Protein AF-A0A9J7BNE9-F1 (afdb_monomer)

Mean predicted aligned error: 6.69 Å

Organism: NCBI:txid1002689

Radius of gyration: 14.09 Å; Cα contacts (8 Å, |Δi|>4): 98; chains: 1; bounding box: 29×29×47 Å

Sequence (103 aa):
MDEQNLGLFLQIGDDIVADLARAGYFAQLDDRLCPADPAQPRTECIHRFVGSIAILRELPVDLYDIERILNFFRAQGAHCDCQVLMKLAPESRFREQCGSAAG

Foldseek 3Di:
DDPVVVVVVVVVLVVLLVVCVVLCLLVQLLCQQPNPDPVDDHDDKPQACPSVVVSVVVGPDPPDDSVVSCVSCVVQVRRTSLVCCVRRVVPRPCNVPVNPPPD

Structure (mmCIF, N/CA/C/O backbone):
data_AF-A0A9J7BNE9-F1
#
_entry.id   AF-A0A9J7BNE9-F1
#
loop_
_atom_site.group_PDB
_atom_site.id
_atom_site.type_symbol
_atom_site.label_atom_id
_atom_site.label_alt_id
_atom_site.label_comp_id
_atom_site.label_asym_id
_atom_site.label_entity_id
_atom_site.label_seq_id
_atom_site.pdbx_PDB_ins_code
_atom_site.Cartn_x
_atom_site.Cartn_y
_atom_site.Cartn_z
_atom_site.occupancy
_atom_site.B_iso_or_equiv
_atom_site.auth_seq_id
_atom_site.auth_comp_id
_atom_site.auth_asym_id
_atom_site.auth_atom_id
_atom_site.pdbx_PDB_model_num
ATOM 1 N N . MET A 1 1 ? 9.253 0.851 -28.929 1.00 51.81 1 MET A N 1
ATOM 2 C CA . MET A 1 1 ? 9.006 0.305 -27.582 1.00 51.81 1 MET A CA 1
ATOM 3 C C . MET A 1 1 ? 8.118 -0.899 -27.805 1.00 51.81 1 MET A C 1
ATOM 5 O O . MET A 1 1 ? 6.967 -0.718 -28.173 1.00 51.81 1 MET A O 1
ATOM 9 N N . ASP A 1 2 ? 8.716 -2.086 -27.790 1.00 58.09 2 ASP A N 1
ATOM 10 C CA . ASP A 1 2 ? 8.101 -3.317 -28.291 1.00 58.09 2 ASP A CA 1
ATOM 11 C C . ASP A 1 2 ? 6.988 -3.820 -27.365 1.00 58.09 2 ASP A C 1
ATOM 13 O O . ASP A 1 2 ? 7.139 -3.812 -26.143 1.00 58.09 2 ASP A O 1
ATOM 17 N N . GLU A 1 3 ? 5.885 -4.295 -27.947 1.00 58.81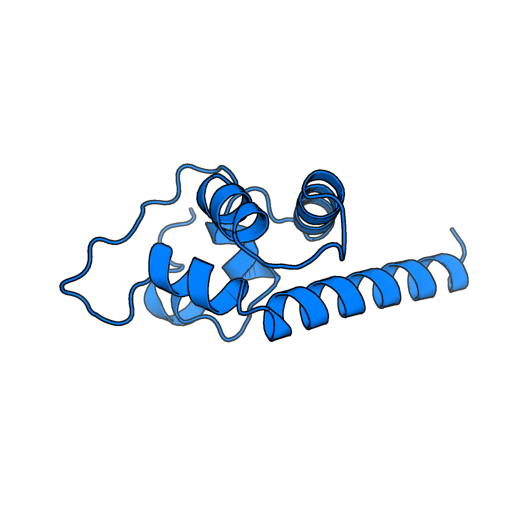 3 GLU A N 1
ATOM 18 C CA . GLU A 1 3 ? 4.704 -4.805 -27.228 1.00 58.81 3 GLU A CA 1
ATOM 19 C C . GLU A 1 3 ? 5.048 -5.936 -26.239 1.00 58.81 3 GLU A C 1
ATOM 21 O O . GLU A 1 3 ? 4.429 -6.059 -25.184 1.00 58.81 3 GLU A O 1
ATOM 26 N N . GLN A 1 4 ? 6.102 -6.711 -26.518 1.00 58.22 4 GLN A N 1
ATOM 27 C CA . GLN A 1 4 ? 6.585 -7.776 -25.629 1.00 58.22 4 GLN A CA 1
ATOM 28 C C . GLN A 1 4 ? 7.284 -7.248 -24.363 1.00 58.22 4 GLN A C 1
ATOM 30 O O . GLN A 1 4 ? 7.235 -7.892 -23.317 1.00 58.22 4 GLN A O 1
ATOM 35 N N . ASN A 1 5 ? 7.898 -6.062 -24.425 1.00 60.81 5 ASN A N 1
ATOM 36 C CA . ASN A 1 5 ? 8.539 -5.431 -23.266 1.00 60.81 5 ASN A CA 1
ATOM 37 C C . ASN A 1 5 ? 7.486 -4.856 -22.298 1.00 60.81 5 ASN A C 1
ATOM 39 O O . ASN A 1 5 ? 7.648 -4.905 -21.081 1.00 60.81 5 ASN A O 1
ATOM 43 N N . LEU A 1 6 ? 6.355 -4.387 -22.839 1.00 61.50 6 LEU A N 1
ATOM 44 C CA . LEU A 1 6 ? 5.219 -3.931 -22.038 1.00 61.50 6 LEU A CA 1
ATOM 45 C C . LEU A 1 6 ? 4.570 -5.087 -21.259 1.00 61.50 6 LEU A C 1
ATOM 47 O O . LEU A 1 6 ? 4.280 -4.929 -20.077 1.00 61.50 6 LEU A O 1
ATOM 51 N N . GLY A 1 7 ? 4.395 -6.253 -21.892 1.00 61.50 7 GLY A N 1
ATOM 52 C CA . GLY A 1 7 ? 3.811 -7.435 -21.247 1.00 61.50 7 GLY A CA 1
ATOM 53 C C . GLY A 1 7 ? 4.620 -7.937 -20.046 1.00 61.50 7 GLY A C 1
ATOM 54 O O . GLY A 1 7 ? 4.049 -8.207 -18.994 1.00 61.50 7 GLY A O 1
ATOM 55 N N . LEU A 1 8 ? 5.952 -7.979 -20.164 1.00 61.03 8 LEU A N 1
ATOM 56 C CA . LE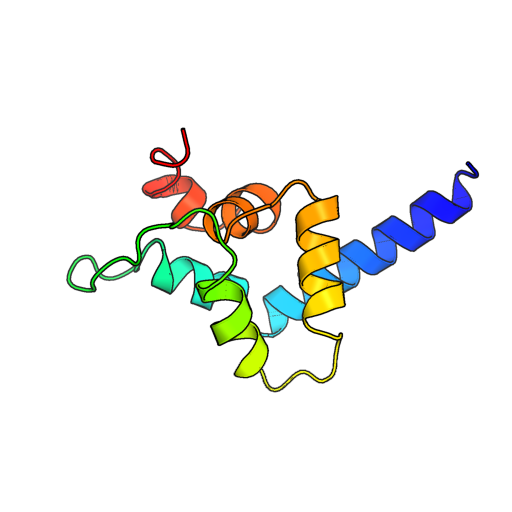U A 1 8 ? 6.834 -8.371 -19.059 1.00 61.03 8 LEU A CA 1
ATOM 57 C C . LEU A 1 8 ? 6.788 -7.366 -17.896 1.00 61.03 8 LEU A C 1
ATOM 59 O O . LEU A 1 8 ? 6.774 -7.764 -16.734 1.00 61.03 8 LEU A O 1
ATOM 63 N N . PHE A 1 9 ? 6.742 -6.065 -18.195 1.00 60.88 9 PHE A N 1
ATOM 64 C CA . PHE A 1 9 ? 6.652 -5.022 -17.172 1.00 60.88 9 PHE A CA 1
ATOM 65 C C . PHE A 1 9 ? 5.318 -5.062 -16.410 1.00 60.88 9 PHE A C 1
ATOM 67 O O . PHE A 1 9 ? 5.310 -4.912 -15.189 1.00 60.88 9 PHE A O 1
ATOM 74 N N . LEU A 1 10 ? 4.207 -5.299 -17.117 1.00 62.69 10 LEU A N 1
ATOM 75 C CA . LEU A 1 10 ? 2.883 -5.457 -16.508 1.00 62.69 10 LEU A CA 1
ATOM 76 C C . LEU A 1 10 ? 2.825 -6.699 -15.616 1.00 62.69 10 LEU A C 1
ATOM 78 O O . LEU A 1 10 ? 2.390 -6.594 -14.476 1.00 62.69 10 LEU A O 1
ATOM 82 N N . GLN A 1 11 ? 3.359 -7.830 -16.084 1.00 67.19 11 GLN A N 1
ATOM 83 C CA . GLN A 1 11 ? 3.381 -9.070 -15.307 1.00 67.19 11 GLN A CA 1
ATOM 84 C C . GLN A 1 11 ? 4.195 -8.929 -14.008 1.00 67.19 11 GLN A C 1
ATOM 86 O O . GLN A 1 11 ? 3.737 -9.340 -12.949 1.00 67.19 11 GLN A O 1
ATOM 91 N N . ILE A 1 12 ? 5.356 -8.264 -14.060 1.00 70.12 12 ILE A N 1
ATOM 92 C CA . ILE A 1 12 ? 6.145 -7.950 -12.855 1.00 70.12 12 ILE A CA 1
ATOM 93 C C . ILE A 1 12 ? 5.359 -7.038 -11.900 1.00 70.12 12 ILE A C 1
ATOM 95 O O . ILE A 1 12 ? 5.472 -7.173 -10.683 1.00 70.12 12 ILE A O 1
ATOM 99 N N . GLY A 1 13 ? 4.589 -6.089 -12.434 1.00 74.06 13 GLY A N 1
ATOM 100 C CA . GLY A 1 13 ? 3.747 -5.208 -11.631 1.00 74.06 13 GLY A CA 1
ATOM 101 C C . GLY A 1 13 ? 2.619 -5.948 -10.914 1.00 74.06 13 GLY A C 1
ATOM 102 O O . GLY A 1 13 ? 2.416 -5.731 -9.718 1.00 74.06 13 GLY A O 1
ATOM 103 N N . ASP A 1 14 ? 1.934 -6.844 -11.621 1.00 76.38 14 ASP A N 1
ATOM 104 C CA . ASP A 1 14 ? 0.851 -7.662 -11.071 1.00 76.38 14 ASP A CA 1
ATOM 105 C C . ASP A 1 14 ? 1.365 -8.605 -9.972 1.00 76.38 14 ASP A C 1
ATOM 107 O O . ASP A 1 14 ? 0.730 -8.726 -8.920 1.00 76.38 14 ASP A O 1
ATOM 111 N N . ASP A 1 15 ? 2.554 -9.188 -10.157 1.00 84.56 15 ASP A N 1
ATOM 112 C CA . ASP A 1 15 ? 3.208 -10.025 -9.146 1.00 84.56 15 ASP A CA 1
ATOM 113 C C . ASP A 1 15 ? 3.515 -9.223 -7.867 1.00 84.56 15 ASP A C 1
ATOM 115 O O . ASP A 1 15 ? 3.204 -9.675 -6.764 1.00 84.56 15 ASP A O 1
ATOM 119 N N . ILE A 1 16 ? 4.037 -7.993 -7.988 1.00 87.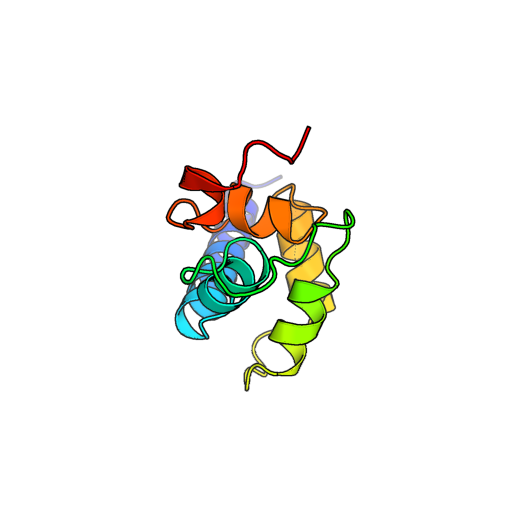50 16 ILE A N 1
ATOM 120 C CA . ILE A 1 16 ? 4.314 -7.115 -6.834 1.00 87.50 16 ILE A CA 1
ATOM 121 C C . ILE A 1 16 ? 3.027 -6.794 -6.061 1.00 87.50 16 ILE A C 1
ATOM 123 O O . ILE A 1 16 ? 3.018 -6.839 -4.829 1.00 87.50 16 ILE A O 1
ATOM 127 N N . VAL A 1 17 ? 1.933 -6.461 -6.753 1.00 90.19 17 VAL A N 1
ATOM 128 C CA . VAL A 1 17 ? 0.653 -6.144 -6.095 1.00 90.19 17 VAL A CA 1
ATOM 129 C C . VAL A 1 17 ? 0.085 -7.378 -5.399 1.00 90.19 17 VAL A C 1
ATOM 131 O O . VAL A 1 17 ? -0.308 -7.292 -4.234 1.00 90.19 17 VAL A O 1
ATOM 134 N N . ALA A 1 18 ? 0.082 -8.531 -6.069 1.00 89.19 18 ALA A N 1
ATOM 135 C CA . ALA A 1 18 ? -0.399 -9.782 -5.494 1.00 89.19 18 ALA A CA 1
ATOM 136 C C . ALA A 1 18 ? 0.419 -10.194 -4.259 1.00 89.19 18 ALA A C 1
ATOM 138 O O . ALA A 1 18 ? -0.142 -10.620 -3.247 1.00 89.19 18 ALA A O 1
ATOM 139 N N . ASP A 1 19 ? 1.737 -10.029 -4.310 1.00 89.75 19 ASP A N 1
ATOM 140 C CA . ASP A 1 19 ? 2.648 -10.294 -3.200 1.00 89.75 19 ASP A CA 1
ATOM 141 C C . ASP A 1 19 ? 2.364 -9.401 -1.989 1.00 89.75 19 ASP A C 1
ATOM 143 O O . ASP A 1 19 ? 2.212 -9.898 -0.870 1.00 89.75 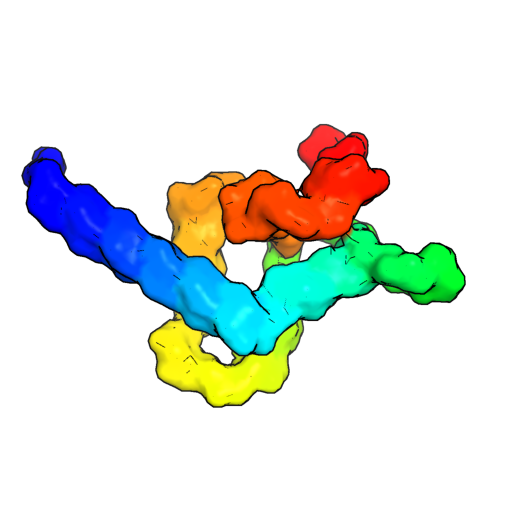19 ASP A O 1
ATOM 147 N N . LEU A 1 20 ? 2.223 -8.092 -2.208 1.00 91.62 20 LEU A N 1
ATOM 148 C CA . LEU A 1 20 ? 1.886 -7.132 -1.155 1.00 91.62 20 LEU A CA 1
ATOM 149 C C . LEU A 1 20 ? 0.507 -7.410 -0.545 1.00 91.62 20 LEU A C 1
ATOM 151 O O . LEU A 1 20 ? 0.348 -7.342 0.677 1.00 91.62 20 LEU A O 1
ATOM 155 N N . ALA A 1 21 ? -0.479 -7.769 -1.369 1.00 91.56 21 ALA A N 1
ATOM 156 C CA . ALA A 1 21 ? -1.807 -8.146 -0.901 1.00 91.56 21 ALA A CA 1
ATOM 157 C C . ALA A 1 21 ? -1.758 -9.403 -0.020 1.00 91.56 21 ALA A C 1
ATOM 159 O O . ALA A 1 21 ? -2.300 -9.395 1.086 1.00 91.56 21 ALA A O 1
ATOM 160 N N . ARG A 1 22 ? -1.041 -10.452 -0.449 1.00 90.81 22 ARG A N 1
ATOM 161 C CA . ARG A 1 22 ? -0.849 -11.680 0.346 1.00 90.81 22 ARG A CA 1
ATOM 162 C C . ARG A 1 22 ? -0.097 -11.427 1.650 1.00 90.81 22 ARG A C 1
ATOM 164 O O . ARG A 1 22 ? -0.393 -12.075 2.649 1.00 90.81 22 ARG A O 1
ATOM 171 N N . ALA A 1 23 ? 0.839 -10.481 1.655 1.00 90.12 23 ALA A N 1
ATOM 172 C CA . ALA A 1 23 ? 1.556 -10.056 2.854 1.00 90.12 23 ALA A CA 1
ATOM 173 C C . ALA A 1 23 ? 0.714 -9.156 3.787 1.00 90.12 23 ALA A C 1
ATOM 175 O O . ALA A 1 23 ? 1.170 -8.795 4.870 1.00 90.12 23 ALA A O 1
ATOM 176 N N . GLY A 1 24 ? -0.505 -8.774 3.389 1.00 92.25 24 GLY A N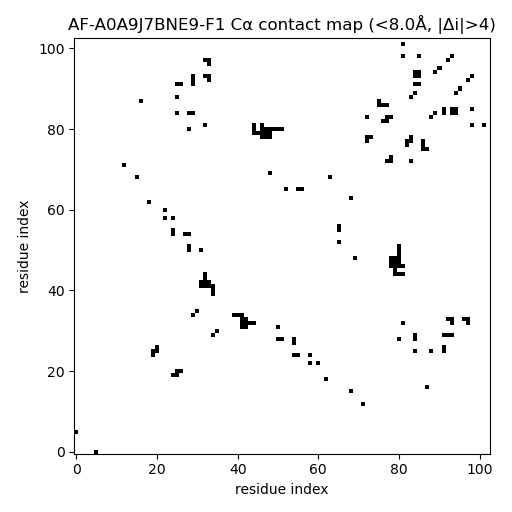 1
ATOM 177 C CA . GLY A 1 24 ? -1.392 -7.920 4.181 1.00 92.25 24 GLY A CA 1
ATOM 178 C C . GLY A 1 24 ? -0.988 -6.443 4.202 1.00 92.25 24 GLY A C 1
ATOM 179 O O . GLY A 1 24 ? -1.484 -5.692 5.039 1.00 92.25 24 GLY A O 1
ATOM 180 N N . TYR A 1 25 ? -0.109 -6.007 3.294 1.00 94.31 25 TYR A N 1
ATOM 181 C CA . TYR A 1 25 ? 0.374 -4.625 3.223 1.00 94.31 25 TYR A CA 1
ATOM 182 C C . TYR A 1 25 ? -0.774 -3.615 3.080 1.00 94.31 25 TYR A C 1
ATOM 184 O O . TYR A 1 25 ? -0.857 -2.658 3.850 1.00 94.31 25 TYR A O 1
ATOM 192 N N . PHE A 1 26 ? -1.676 -3.838 2.115 1.00 94.75 26 PHE A N 1
ATOM 193 C CA . PHE A 1 26 ? -2.764 -2.899 1.829 1.00 94.75 26 PHE A CA 1
ATOM 194 C C . PHE A 1 26 ? -3.748 -2.796 2.991 1.00 94.75 26 PHE A C 1
ATOM 196 O O . PHE A 1 26 ? -4.153 -1.691 3.329 1.00 94.75 26 PHE A O 1
ATOM 203 N N . ALA A 1 27 ? -4.061 -3.914 3.652 1.00 94.00 27 ALA A N 1
ATOM 204 C CA . ALA A 1 27 ? -4.924 -3.922 4.831 1.00 94.00 27 ALA A CA 1
ATOM 205 C C . ALA A 1 27 ? -4.312 -3.110 5.983 1.00 94.00 27 ALA A C 1
ATOM 207 O O . ALA A 1 27 ? -4.987 -2.269 6.565 1.00 94.00 27 ALA A O 1
ATOM 208 N N . GLN A 1 28 ? -3.016 -3.287 6.258 1.00 94.12 28 GLN A N 1
ATOM 209 C CA . GLN A 1 28 ? -2.325 -2.516 7.295 1.00 94.12 28 GLN A CA 1
ATOM 210 C C . GLN A 1 28 ? -2.254 -1.022 6.967 1.00 94.12 28 GLN A C 1
ATOM 212 O O . GLN A 1 28 ? -2.388 -0.179 7.855 1.00 94.12 28 GLN A O 1
ATOM 217 N N . LEU A 1 29 ? -2.026 -0.671 5.698 1.00 94.69 29 LEU A N 1
ATOM 218 C CA . LEU A 1 29 ? -1.985 0.729 5.288 1.00 94.69 29 LEU A CA 1
ATOM 219 C C . LEU A 1 29 ? -3.377 1.373 5.358 1.00 94.69 29 LEU A C 1
ATOM 221 O O . LEU A 1 29 ? -3.497 2.518 5.797 1.00 94.69 29 LEU A O 1
ATOM 225 N N . ASP A 1 30 ? -4.414 0.625 4.981 1.00 93.69 30 ASP A N 1
ATOM 226 C CA . ASP A 1 30 ? -5.815 1.023 5.101 1.00 93.69 30 ASP A CA 1
ATOM 227 C C . ASP A 1 30 ? -6.213 1.211 6.570 1.00 93.69 30 ASP A C 1
ATOM 229 O O . ASP A 1 30 ? -6.753 2.251 6.915 1.00 93.69 30 ASP A O 1
ATOM 233 N N . ASP A 1 31 ? -5.837 0.306 7.477 1.00 93.00 31 ASP A N 1
ATOM 234 C CA . ASP A 1 31 ? -6.084 0.460 8.919 1.00 93.00 31 ASP A CA 1
ATOM 235 C C . ASP A 1 31 ? -5.413 1.712 9.506 1.00 93.00 31 ASP A C 1
ATOM 237 O O . ASP A 1 31 ? -5.980 2.366 10.378 1.00 93.00 31 ASP A O 1
ATOM 241 N N . ARG A 1 32 ? -4.227 2.099 9.016 1.00 92.19 32 ARG A N 1
ATOM 242 C CA . ARG A 1 32 ? -3.553 3.329 9.470 1.00 92.19 32 ARG A CA 1
ATOM 243 C C . ARG A 1 32 ? -4.241 4.593 8.963 1.00 92.19 32 ARG A C 1
ATOM 245 O O . ARG A 1 32 ? -4.344 5.574 9.701 1.00 92.19 32 ARG A O 1
ATOM 252 N N . LEU A 1 33 ? -4.658 4.604 7.697 1.00 90.81 33 LEU A N 1
ATOM 253 C CA . LEU A 1 33 ? -5.213 5.790 7.039 1.00 90.81 33 LEU A CA 1
ATOM 254 C C . LEU A 1 33 ? -6.741 5.888 7.115 1.00 90.81 33 LEU A C 1
ATOM 256 O O . LEU A 1 33 ? -7.281 6.961 6.866 1.00 90.81 33 LEU A O 1
ATOM 260 N N . CYS A 1 34 ? -7.437 4.799 7.408 1.00 91.31 34 CYS A N 1
ATOM 261 C CA . CYS A 1 34 ? -8.887 4.685 7.547 1.00 91.31 34 CYS A CA 1
ATOM 262 C C . CYS A 1 34 ? -9.198 3.505 8.501 1.00 91.31 34 CYS A C 1
ATOM 264 O O . CYS A 1 34 ? -9.612 2.421 8.058 1.00 91.31 34 CYS A O 1
ATOM 266 N N . PRO A 1 35 ? -8.953 3.687 9.818 1.00 90.19 35 PRO A N 1
ATOM 267 C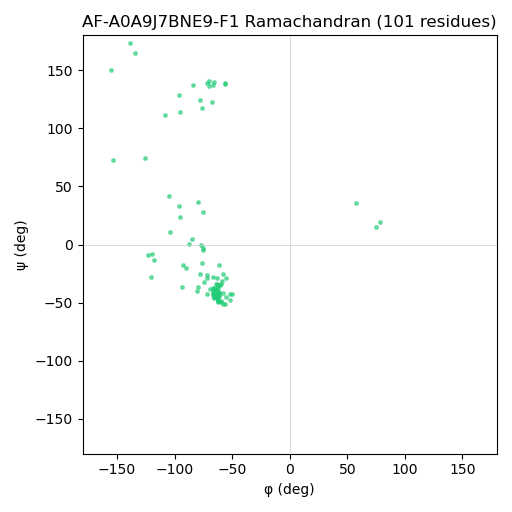 CA . PRO A 1 3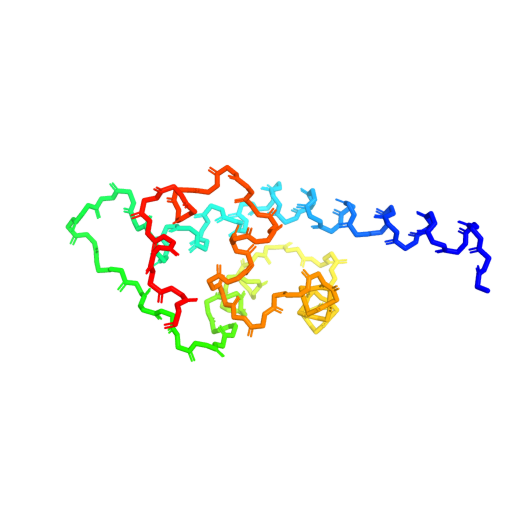5 ? -9.175 2.638 10.809 1.00 90.19 35 PRO A CA 1
ATOM 268 C C . PRO A 1 35 ? -10.618 2.132 10.773 1.00 90.19 35 PRO A C 1
ATOM 270 O O . PRO A 1 35 ? -11.555 2.921 10.661 1.00 90.19 35 PRO A O 1
ATOM 273 N N . ALA A 1 36 ? -10.808 0.816 10.900 1.00 87.62 36 ALA A N 1
ATOM 274 C CA . ALA A 1 36 ? -12.148 0.228 10.980 1.00 87.62 36 ALA A CA 1
ATOM 275 C C . ALA A 1 36 ? -12.889 0.619 12.274 1.00 87.62 36 ALA A C 1
ATOM 277 O O . ALA A 1 36 ? -14.117 0.665 12.297 1.00 87.62 36 ALA A O 1
ATOM 278 N N . ASP A 1 37 ? -12.138 0.897 13.342 1.00 87.38 37 ASP A N 1
ATOM 279 C CA . ASP A 1 37 ? -12.654 1.397 14.611 1.00 87.38 37 ASP A CA 1
ATOM 280 C C . ASP A 1 37 ? -12.546 2.934 14.657 1.00 87.38 37 ASP A C 1
ATOM 282 O O . ASP A 1 37 ? -11.428 3.457 14.711 1.00 87.38 37 ASP A O 1
ATOM 286 N N . PRO A 1 38 ? -13.670 3.676 14.689 1.00 80.50 38 PRO A N 1
ATOM 287 C CA . PRO A 1 38 ? -13.665 5.137 14.771 1.00 80.50 38 PRO A CA 1
ATOM 288 C C . PRO A 1 38 ? -13.001 5.697 16.035 1.00 80.50 38 PRO A C 1
ATOM 290 O O . PRO A 1 38 ? -12.680 6.884 16.076 1.00 80.50 38 PRO A O 1
ATOM 293 N N . ALA A 1 39 ? -12.823 4.880 17.080 1.00 86.56 39 ALA A N 1
ATOM 294 C CA . ALA A 1 39 ? -12.120 5.283 18.293 1.00 86.56 39 ALA A CA 1
ATOM 295 C C . ALA A 1 39 ? -10.591 5.312 18.114 1.00 86.56 39 ALA A C 1
ATOM 297 O O . ALA A 1 39 ? -9.895 5.912 18.937 1.00 86.56 39 ALA A O 1
ATOM 298 N N . GLN A 1 40 ? -10.054 4.686 17.060 1.00 86.69 40 GLN A N 1
ATOM 299 C CA . GLN A 1 40 ? -8.623 4.703 16.774 1.00 86.69 40 GLN A CA 1
ATOM 300 C C . GLN A 1 40 ? -8.226 5.963 15.995 1.00 86.69 40 GLN A C 1
ATOM 302 O O . GLN A 1 40 ? -8.912 6.359 15.049 1.00 86.69 40 GLN A O 1
ATOM 307 N N . PRO A 1 41 ? -7.098 6.604 16.353 1.00 83.75 41 PRO A N 1
ATOM 308 C CA . PRO A 1 41 ? -6.637 7.780 15.641 1.00 83.75 41 PRO A CA 1
ATOM 309 C C . PRO A 1 41 ? -6.212 7.402 14.222 1.00 83.75 41 PRO A C 1
ATOM 311 O O . PRO A 1 41 ? -5.311 6.589 14.009 1.00 83.75 41 PRO A O 1
ATOM 314 N N . ARG A 1 42 ? -6.839 8.050 13.242 1.00 87.12 42 ARG A N 1
ATOM 315 C CA . ARG A 1 42 ? -6.395 8.011 11.851 1.00 87.12 42 ARG A CA 1
ATOM 316 C C . ARG A 1 42 ? -5.042 8.707 11.725 1.00 87.12 42 ARG A C 1
ATOM 318 O O . ARG A 1 42 ? -4.845 9.806 12.239 1.00 87.12 42 ARG A O 1
ATOM 325 N N . THR A 1 43 ? -4.141 8.106 10.959 1.00 86.75 43 THR A N 1
ATOM 326 C CA . THR A 1 43 ? -2.941 8.797 10.487 1.00 86.75 43 THR A CA 1
ATOM 327 C C . THR A 1 43 ? -3.311 9.699 9.314 1.00 86.75 43 THR A C 1
ATOM 329 O O . THR A 1 43 ? -3.871 9.243 8.313 1.00 86.75 43 THR A O 1
ATOM 332 N N . GLU A 1 44 ? -3.002 10.988 9.421 1.00 85.75 44 GLU A N 1
ATOM 333 C CA . GLU A 1 44 ? -3.148 11.917 8.303 1.00 85.75 44 GLU A CA 1
ATOM 334 C C . GLU A 1 44 ? -2.103 11.633 7.224 1.00 85.75 44 GLU A C 1
ATOM 336 O O . GLU A 1 44 ? -0.935 11.348 7.506 1.00 85.75 44 GLU A O 1
ATOM 341 N N . CYS A 1 45 ? -2.512 11.740 5.960 1.00 86.81 45 CYS A N 1
ATOM 342 C CA . CYS A 1 45 ? -1.553 11.629 4.879 1.00 86.81 45 CYS A CA 1
ATOM 343 C C . CYS A 1 45 ? -0.735 12.918 4.763 1.00 86.81 45 CYS A C 1
ATOM 345 O O . CYS A 1 45 ? -1.254 13.971 4.405 1.00 86.81 45 CYS A O 1
ATOM 347 N N . ILE A 1 46 ? 0.575 12.807 4.970 1.00 89.12 46 ILE A N 1
ATOM 348 C CA . ILE A 1 46 ? 1.516 13.931 4.860 1.00 89.12 46 ILE A CA 1
ATOM 349 C C . ILE A 1 46 ? 2.188 14.029 3.480 1.00 89.12 46 ILE A C 1
ATOM 351 O O . ILE A 1 46 ? 3.287 14.568 3.360 1.00 89.12 46 ILE A O 1
ATOM 355 N N . HIS A 1 47 ? 1.560 13.470 2.440 1.00 89.88 47 HIS A N 1
ATOM 356 C CA . HIS A 1 47 ? 2.080 13.431 1.065 1.00 89.88 47 HIS A CA 1
ATOM 357 C C . HIS A 1 47 ? 3.457 12.753 0.933 1.00 89.88 47 HIS A C 1
ATOM 359 O O . HIS A 1 47 ? 4.311 13.168 0.151 1.00 89.88 47 HIS A O 1
ATOM 365 N N . ARG A 1 48 ? 3.689 11.710 1.737 1.00 92.50 48 ARG A N 1
ATOM 366 C CA . ARG A 1 48 ? 4.913 10.894 1.741 1.00 92.50 48 ARG A CA 1
ATOM 367 C C . ARG A 1 48 ? 4.556 9.415 1.904 1.00 92.50 48 ARG A C 1
ATOM 369 O O . ARG A 1 48 ? 3.398 9.088 2.143 1.00 92.50 48 ARG A O 1
ATOM 376 N N . PHE A 1 49 ? 5.560 8.545 1.796 1.00 94.19 49 PHE A N 1
ATOM 377 C CA . PHE A 1 49 ? 5.442 7.092 1.981 1.00 94.19 49 PHE A CA 1
ATOM 378 C C . PHE A 1 49 ? 5.818 6.624 3.396 1.00 94.19 49 PHE A C 1
ATOM 380 O O . PHE A 1 49 ? 6.432 5.572 3.561 1.00 94.19 49 PHE A O 1
ATOM 387 N N . VAL A 1 50 ? 5.560 7.427 4.431 1.00 94.56 50 VAL A N 1
ATOM 388 C CA . VAL A 1 50 ? 6.049 7.110 5.787 1.00 94.56 50 VAL A CA 1
ATOM 389 C C . VAL A 1 50 ? 5.374 5.850 6.329 1.00 94.56 50 VAL A C 1
ATOM 391 O O . VAL A 1 50 ? 6.058 4.975 6.861 1.00 94.56 50 VAL A O 1
ATOM 394 N N . GLY A 1 51 ? 4.059 5.724 6.143 1.00 93.19 51 GLY A N 1
ATOM 395 C CA . GLY A 1 51 ? 3.300 4.536 6.518 1.00 93.19 51 GLY A CA 1
ATOM 396 C C . GLY A 1 51 ? 3.750 3.315 5.725 1.00 93.19 51 GLY A C 1
ATOM 397 O O . GLY A 1 51 ? 4.036 2.279 6.321 1.00 93.19 51 GLY A O 1
ATOM 398 N N . SER A 1 52 ? 3.905 3.462 4.408 1.00 93.81 52 SER A N 1
ATOM 399 C CA . SER A 1 52 ? 4.361 2.386 3.527 1.00 93.81 52 SER A CA 1
ATOM 400 C C . SER A 1 52 ? 5.743 1.872 3.907 1.00 93.81 52 SER A C 1
ATOM 402 O O . SER A 1 52 ? 5.914 0.671 4.055 1.00 93.81 52 SER A O 1
ATOM 404 N N . ILE A 1 53 ? 6.722 2.759 4.112 1.00 93.94 53 ILE A N 1
ATOM 405 C CA . ILE A 1 53 ? 8.089 2.366 4.487 1.00 93.94 53 ILE A CA 1
ATOM 406 C C . ILE A 1 53 ? 8.091 1.623 5.824 1.00 93.94 53 ILE A C 1
ATOM 408 O O . ILE A 1 53 ? 8.797 0.628 5.963 1.00 93.94 53 ILE A O 1
ATOM 412 N N . ALA A 1 54 ? 7.317 2.095 6.803 1.00 93.44 54 ALA A N 1
ATOM 413 C CA . ALA A 1 54 ? 7.219 1.435 8.099 1.00 93.44 54 ALA A CA 1
ATOM 414 C C . ALA A 1 54 ? 6.632 0.019 7.972 1.00 93.44 54 ALA A C 1
ATOM 416 O O . ALA A 1 54 ? 7.244 -0.919 8.468 1.00 93.44 54 ALA A O 1
ATOM 417 N N . ILE A 1 55 ? 5.518 -0.145 7.247 1.00 93.50 55 ILE A N 1
ATOM 418 C CA . ILE A 1 55 ? 4.903 -1.465 7.031 1.00 93.50 55 ILE A CA 1
ATOM 419 C C . ILE A 1 55 ? 5.867 -2.381 6.271 1.00 93.50 55 ILE A C 1
ATOM 421 O O . ILE A 1 55 ? 6.142 -3.485 6.720 1.00 93.50 55 ILE A O 1
ATOM 425 N N . LEU A 1 56 ? 6.441 -1.921 5.154 1.00 91.88 56 LEU A N 1
ATOM 426 C CA . LEU A 1 56 ? 7.335 -2.734 4.321 1.00 91.88 56 LEU A CA 1
ATOM 427 C C . LEU A 1 56 ? 8.568 -3.247 5.082 1.00 91.88 56 LEU A C 1
ATOM 429 O O . LEU A 1 56 ? 9.041 -4.336 4.784 1.00 91.88 56 LEU A O 1
ATOM 433 N N . ARG A 1 57 ? 9.074 -2.498 6.072 1.00 91.00 57 ARG A N 1
ATOM 434 C CA . ARG A 1 57 ? 10.185 -2.936 6.940 1.00 91.00 57 ARG A CA 1
ATOM 435 C C . ARG A 1 57 ? 9.796 -4.021 7.941 1.00 91.00 57 ARG A C 1
ATOM 437 O O . ARG A 1 57 ? 10.670 -4.745 8.405 1.00 91.00 57 ARG A O 1
ATOM 444 N N . GLU A 1 58 ? 8.526 -4.077 8.321 1.00 89.31 58 GLU A N 1
ATOM 445 C CA . GLU A 1 58 ? 7.987 -5.038 9.289 1.00 89.31 58 GLU A CA 1
ATOM 446 C C . GLU A 1 58 ? 7.508 -6.324 8.610 1.00 89.31 58 GLU A C 1
ATOM 448 O O . GLU A 1 58 ? 7.384 -7.362 9.262 1.00 89.31 58 GLU A O 1
ATOM 453 N N . LEU A 1 59 ? 7.246 -6.278 7.301 1.00 83.12 59 LEU A N 1
ATOM 454 C CA . LEU A 1 59 ? 6.826 -7.454 6.563 1.00 83.12 59 LEU A CA 1
ATOM 455 C C . LEU A 1 59 ? 7.991 -8.453 6.423 1.00 83.12 59 LEU A C 1
ATOM 457 O O . LEU A 1 59 ? 9.103 -8.062 6.066 1.00 83.12 59 LEU A O 1
ATOM 461 N N . PRO A 1 60 ? 7.752 -9.760 6.633 1.00 70.31 60 PRO A N 1
ATOM 462 C CA . PRO A 1 60 ? 8.787 -10.798 6.587 1.00 70.31 60 PRO A CA 1
ATOM 463 C C . PRO A 1 60 ? 9.238 -11.151 5.155 1.00 70.31 60 PRO A C 1
ATOM 465 O O . PRO A 1 60 ? 9.633 -12.284 4.888 1.00 70.31 60 PRO A O 1
ATOM 468 N N . VAL A 1 61 ? 9.141 -10.216 4.209 1.00 58.47 61 VAL A N 1
ATOM 469 C CA . VAL A 1 61 ? 9.324 -10.472 2.778 1.00 58.47 61 VAL A CA 1
ATOM 470 C C . VAL A 1 61 ? 10.629 -9.889 2.255 1.00 58.47 61 VAL A C 1
ATOM 472 O O . VAL A 1 61 ? 10.763 -8.686 2.072 1.00 58.47 61 VAL A O 1
ATOM 475 N N . ASP A 1 62 ? 11.544 -10.790 1.903 1.00 65.19 62 ASP A N 1
ATOM 476 C CA . ASP A 1 62 ? 12.703 -10.554 1.029 1.00 65.19 62 ASP A CA 1
ATOM 477 C C . ASP A 1 62 ? 12.285 -10.565 -0.458 1.00 65.19 62 ASP A C 1
ATOM 479 O O . ASP A 1 62 ? 12.945 -11.142 -1.317 1.00 65.19 62 ASP A O 1
ATOM 483 N N . LEU A 1 63 ? 11.094 -10.039 -0.771 1.00 57.94 63 LEU A N 1
ATOM 484 C CA . LEU A 1 63 ? 10.530 -10.162 -2.120 1.00 57.94 63 LEU A CA 1
ATOM 485 C C . LEU A 1 63 ? 11.128 -9.122 -3.066 1.00 57.94 63 LEU A C 1
ATOM 487 O O . LEU A 1 63 ? 11.448 -9.436 -4.210 1.00 57.94 63 LEU A O 1
ATOM 491 N N . TYR A 1 64 ? 11.318 -7.894 -2.580 1.00 68.81 64 TYR A N 1
ATOM 492 C CA . TYR A 1 64 ? 11.852 -6.776 -3.350 1.00 68.81 64 TYR A CA 1
ATOM 493 C C . TYR A 1 64 ? 12.491 -5.749 -2.408 1.00 68.81 64 TYR A C 1
ATOM 495 O O . TYR A 1 64 ? 12.025 -5.554 -1.288 1.00 68.81 64 TYR A O 1
ATOM 503 N N . ASP A 1 65 ? 13.512 -5.036 -2.885 1.00 84.88 65 ASP A N 1
ATOM 504 C CA . ASP A 1 65 ? 14.009 -3.839 -2.202 1.00 84.88 65 ASP A CA 1
ATOM 505 C C . ASP A 1 65 ? 12.862 -2.824 -2.021 1.00 84.88 65 ASP A C 1
ATOM 507 O O . ASP A 1 65 ? 12.066 -2.602 -2.941 1.00 84.88 65 ASP A O 1
ATOM 511 N N . ILE A 1 66 ? 12.788 -2.182 -0.852 1.00 89.38 66 ILE A N 1
ATOM 512 C CA . ILE A 1 66 ? 11.810 -1.130 -0.548 1.00 89.38 66 ILE A CA 1
ATOM 513 C C . ILE A 1 66 ? 11.841 -0.064 -1.644 1.00 89.38 66 ILE A C 1
ATOM 515 O O . ILE A 1 66 ? 10.786 0.346 -2.122 1.00 89.38 66 ILE A O 1
ATOM 519 N N . GLU A 1 67 ? 13.026 0.345 -2.106 1.00 88.75 67 GLU A N 1
ATOM 520 C CA . GLU A 1 67 ? 13.136 1.331 -3.188 1.00 88.75 67 GLU A CA 1
ATOM 521 C C . GLU A 1 67 ? 12.513 0.835 -4.497 1.00 88.75 67 GLU A C 1
ATOM 523 O O . GLU A 1 67 ? 11.876 1.609 -5.215 1.00 88.75 67 GLU A O 1
ATOM 528 N N . ARG A 1 68 ? 12.612 -0.463 -4.803 1.00 87.62 68 ARG A N 1
ATOM 529 C CA . ARG A 1 68 ? 11.959 -1.055 -5.979 1.00 87.62 68 ARG A CA 1
ATOM 530 C C . ARG A 1 68 ? 10.438 -0.992 -5.856 1.00 87.62 68 ARG A C 1
ATOM 532 O O . ARG A 1 68 ? 9.779 -0.629 -6.828 1.00 87.62 68 ARG A O 1
ATOM 539 N N . ILE A 1 69 ? 9.891 -1.276 -4.675 1.00 90.75 69 ILE A N 1
ATOM 540 C CA . ILE A 1 69 ? 8.449 -1.180 -4.405 1.00 90.75 69 ILE A CA 1
ATOM 541 C C . ILE A 1 69 ? 7.976 0.278 -4.498 1.00 90.75 69 ILE A C 1
ATOM 543 O O . ILE A 1 69 ? 6.983 0.567 -5.162 1.00 90.75 69 ILE A O 1
ATOM 547 N N . LEU A 1 70 ? 8.711 1.224 -3.907 1.00 92.06 70 LEU A N 1
ATOM 548 C CA . LEU A 1 70 ? 8.367 2.647 -3.986 1.00 92.06 70 LEU A CA 1
ATOM 549 C C . LEU A 1 70 ? 8.443 3.178 -5.422 1.00 92.06 70 LEU A C 1
ATOM 551 O O . LEU A 1 70 ? 7.600 3.973 -5.836 1.00 92.06 70 LEU A O 1
ATOM 555 N N . ASN A 1 71 ? 9.429 2.739 -6.205 1.00 90.75 71 ASN A N 1
ATOM 556 C CA . ASN A 1 71 ? 9.523 3.087 -7.621 1.00 90.75 71 ASN A CA 1
ATOM 557 C C . ASN A 1 71 ? 8.380 2.478 -8.433 1.00 90.75 71 ASN A C 1
ATOM 559 O O . ASN A 1 71 ? 7.840 3.159 -9.305 1.00 90.75 71 ASN A O 1
ATOM 563 N N . PHE A 1 72 ? 7.958 1.255 -8.108 1.00 91.69 72 PHE A N 1
ATOM 564 C CA . PHE A 1 72 ? 6.748 0.669 -8.671 1.00 91.69 72 PHE A CA 1
ATOM 565 C C . PHE A 1 72 ? 5.512 1.520 -8.340 1.00 91.69 72 PHE A C 1
ATOM 567 O O . PHE A 1 72 ? 4.800 1.917 -9.258 1.00 91.69 72 PHE A O 1
ATOM 574 N N . PHE A 1 73 ? 5.299 1.916 -7.079 1.00 93.31 73 PHE A N 1
ATOM 575 C CA . PHE A 1 73 ? 4.182 2.797 -6.704 1.00 93.31 73 PHE A CA 1
ATOM 576 C C . PHE A 1 73 ? 4.182 4.106 -7.502 1.00 93.31 73 PHE A C 1
ATOM 578 O O . PHE A 1 73 ? 3.149 4.501 -8.046 1.00 93.31 73 PHE A O 1
ATOM 585 N N . ARG A 1 74 ? 5.350 4.743 -7.645 1.00 93.69 74 ARG A N 1
ATOM 586 C CA . ARG A 1 74 ? 5.512 5.967 -8.448 1.00 93.69 74 ARG A CA 1
ATOM 587 C C . ARG A 1 74 ? 5.190 5.743 -9.921 1.00 93.69 74 ARG A C 1
ATOM 589 O O . ARG A 1 74 ? 4.531 6.588 -10.520 1.00 93.69 74 ARG A O 1
ATOM 596 N N . ALA A 1 75 ? 5.604 4.614 -10.494 1.00 91.19 75 ALA A N 1
ATOM 597 C CA . ALA A 1 75 ? 5.280 4.256 -11.874 1.00 91.19 75 ALA A CA 1
ATOM 598 C C . ALA A 1 75 ? 3.767 4.063 -12.087 1.00 91.19 75 ALA A C 1
ATOM 600 O O . ALA A 1 75 ? 3.262 4.352 -13.167 1.00 91.19 75 ALA A O 1
ATOM 601 N N . GLN A 1 76 ? 3.038 3.657 -11.043 1.00 91.19 76 GLN A N 1
ATOM 602 C CA . GLN A 1 76 ? 1.572 3.560 -11.035 1.00 91.19 76 GLN A CA 1
ATOM 603 C C . GLN A 1 76 ? 0.871 4.896 -10.700 1.00 91.19 76 GLN A C 1
ATOM 605 O O . GLN A 1 76 ? -0.354 4.961 -10.567 1.00 91.19 76 GLN A O 1
ATOM 610 N N . GLY A 1 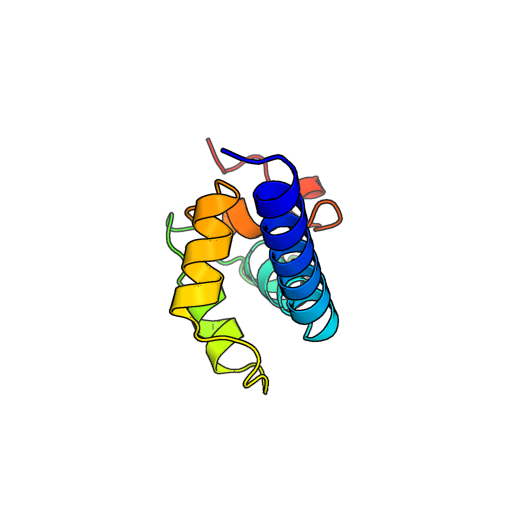77 ? 1.631 5.988 -10.560 1.00 92.00 77 GLY A N 1
ATOM 611 C CA . GLY A 1 77 ? 1.115 7.324 -10.261 1.00 92.00 77 GLY A CA 1
ATOM 612 C C . GLY A 1 77 ? 0.746 7.549 -8.793 1.00 92.00 77 GLY A C 1
ATOM 613 O O . GLY A 1 77 ? -0.036 8.454 -8.497 1.00 92.00 77 GLY A O 1
ATOM 614 N N . ALA A 1 78 ? 1.270 6.731 -7.875 1.00 94.00 78 ALA A N 1
ATOM 615 C CA . ALA A 1 78 ? 1.182 6.970 -6.441 1.00 94.00 78 ALA A CA 1
ATOM 616 C C . ALA A 1 78 ? 2.456 7.652 -5.925 1.00 94.00 78 ALA A C 1
ATOM 618 O O . ALA A 1 78 ? 3.565 7.185 -6.163 1.00 94.00 78 ALA A O 1
ATOM 619 N N . HIS A 1 79 ? 2.299 8.753 -5.190 1.00 94.12 79 HIS A N 1
ATOM 620 C CA . HIS A 1 79 ? 3.388 9.556 -4.617 1.00 94.12 79 HIS A CA 1
ATOM 621 C C . HIS A 1 79 ? 3.290 9.706 -3.085 1.00 94.12 79 HIS A C 1
ATOM 623 O O . HIS A 1 79 ? 4.227 10.189 -2.451 1.00 94.12 79 HIS A O 1
ATOM 629 N N . CYS A 1 80 ? 2.173 9.280 -2.488 1.00 94.62 80 CYS A N 1
ATOM 630 C CA . CYS A 1 80 ? 1.919 9.225 -1.045 1.00 94.62 80 CYS A CA 1
ATOM 631 C C . CYS A 1 80 ? 1.288 7.882 -0.668 1.00 94.62 80 CYS A C 1
ATOM 633 O O . CYS A 1 80 ? 0.690 7.218 -1.516 1.00 94.62 80 CYS A O 1
ATOM 635 N N . ASP A 1 81 ? 1.291 7.570 0.629 1.00 94.81 81 ASP A N 1
ATOM 636 C CA . ASP A 1 81 ? 0.531 6.459 1.216 1.00 94.81 81 ASP A CA 1
ATOM 637 C C . ASP A 1 81 ? -0.949 6.461 0.782 1.00 94.81 81 ASP A C 1
ATOM 639 O O . ASP A 1 81 ? -1.499 5.440 0.379 1.00 94.81 81 ASP A O 1
ATOM 643 N N . CYS A 1 82 ? -1.580 7.639 0.769 1.00 93.50 82 CYS A N 1
ATOM 644 C CA . CYS A 1 82 ? -2.966 7.808 0.341 1.00 93.50 82 CYS A CA 1
ATOM 645 C C . CYS A 1 82 ? -3.238 7.342 -1.094 1.00 93.50 82 CYS A C 1
ATOM 647 O O . CYS A 1 82 ? -4.246 6.704 -1.392 1.00 93.50 82 CYS A O 1
ATOM 649 N N . GLN A 1 83 ? -2.318 7.662 -1.997 1.00 94.88 83 GLN A N 1
ATOM 650 C CA . GLN A 1 83 ? -2.438 7.362 -3.412 1.00 94.88 83 GLN A CA 1
ATOM 651 C C . GLN A 1 83 ? -2.119 5.900 -3.690 1.00 94.88 83 GLN A C 1
ATOM 653 O O . GLN A 1 83 ? -2.654 5.371 -4.656 1.00 94.88 83 GLN A O 1
ATOM 658 N N . VAL A 1 84 ? -1.325 5.231 -2.845 1.00 94.50 84 VAL A N 1
ATOM 659 C CA . VAL A 1 84 ? -1.149 3.777 -2.944 1.00 94.50 84 VAL A CA 1
ATOM 660 C C . VAL A 1 84 ? -2.504 3.088 -2.827 1.00 94.50 84 VAL A C 1
ATOM 662 O O . VAL A 1 84 ? -2.873 2.342 -3.728 1.00 94.50 84 VAL A O 1
ATOM 665 N N . LEU A 1 85 ? -3.294 3.408 -1.797 1.00 93.75 85 LEU A N 1
ATOM 666 C CA . LEU A 1 85 ? -4.631 2.828 -1.633 1.00 93.75 85 LEU A CA 1
ATOM 667 C C . LEU A 1 85 ? -5.566 3.211 -2.790 1.00 93.75 85 LEU A C 1
ATOM 669 O O . LEU A 1 85 ? -6.213 2.352 -3.380 1.00 93.75 85 LEU A O 1
ATOM 673 N N . MET A 1 86 ? -5.571 4.483 -3.200 1.00 90.75 86 MET A N 1
ATOM 674 C CA . MET A 1 86 ? -6.436 4.941 -4.296 1.00 90.75 86 MET A CA 1
ATOM 675 C C . MET A 1 86 ? -6.114 4.298 -5.654 1.00 90.75 86 MET A C 1
ATOM 677 O O . MET A 1 86 ? -7.025 4.109 -6.464 1.00 90.75 86 MET A O 1
ATOM 681 N N . LYS A 1 87 ? -4.837 4.007 -5.932 1.00 91.56 87 LYS A N 1
ATOM 682 C CA . LYS A 1 87 ? -4.373 3.490 -7.228 1.00 91.56 87 LYS A CA 1
ATOM 683 C C . LYS A 1 87 ? -4.294 1.968 -7.276 1.00 91.56 87 LYS A C 1
ATOM 685 O O . LYS A 1 87 ? -4.589 1.407 -8.324 1.00 91.56 87 LYS A O 1
ATOM 690 N N . LEU A 1 88 ? -3.901 1.328 -6.175 1.00 91.38 88 LEU A N 1
ATOM 691 C CA . LEU A 1 88 ? -3.489 -0.081 -6.154 1.00 91.38 88 LEU A CA 1
ATOM 692 C C . LEU A 1 88 ? -4.370 -0.985 -5.287 1.00 91.38 88 LEU A C 1
ATOM 694 O O . LEU A 1 88 ? -4.276 -2.196 -5.433 1.00 91.38 88 LEU A O 1
ATOM 698 N N . ALA A 1 89 ? -5.234 -0.424 -4.436 1.00 91.12 89 ALA A N 1
ATOM 699 C CA . ALA A 1 89 ? -6.179 -1.182 -3.612 1.00 91.12 89 ALA A CA 1
ATOM 700 C C . ALA A 1 89 ? -7.614 -0.670 -3.848 1.00 91.12 89 ALA A C 1
ATOM 702 O O . ALA A 1 89 ? -8.152 0.085 -3.024 1.00 91.12 89 ALA A O 1
ATOM 703 N N . PRO A 1 90 ? -8.235 -0.991 -5.002 1.00 85.12 90 PRO A N 1
ATOM 704 C CA . PRO A 1 90 ? -9.568 -0.497 -5.352 1.00 85.12 90 PRO A CA 1
ATOM 705 C C . PRO A 1 90 ? -10.658 -0.868 -4.338 1.00 85.12 90 PRO A C 1
ATOM 707 O O . PRO A 1 90 ? -11.637 -0.137 -4.234 1.00 85.12 90 PRO A O 1
ATOM 710 N N . GLU A 1 91 ? -10.464 -1.947 -3.587 1.00 87.06 91 GLU A N 1
ATOM 711 C CA . GLU A 1 91 ? -11.334 -2.457 -2.526 1.00 87.06 91 GLU A CA 1
ATOM 712 C C . GLU A 1 91 ? -11.062 -1.860 -1.13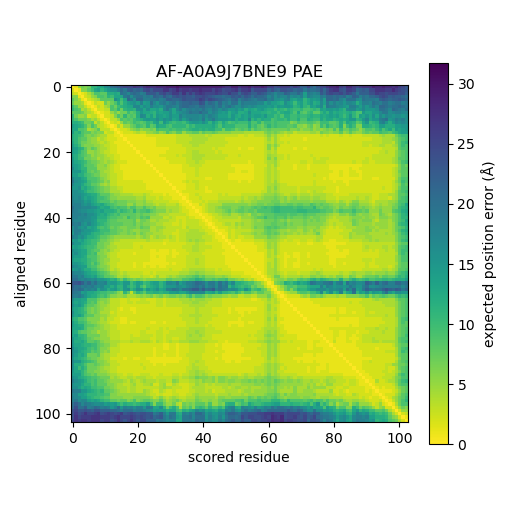1 1.00 87.06 91 GLU A C 1
ATOM 714 O O . GLU A 1 91 ? -11.704 -2.255 -0.160 1.00 87.06 91 GLU A O 1
ATOM 719 N N . SER A 1 92 ? -10.096 -0.943 -0.997 1.00 88.06 92 SER A N 1
ATOM 720 C CA . SER A 1 92 ? -9.759 -0.345 0.303 1.00 88.06 92 SER A CA 1
ATOM 721 C C . SER A 1 92 ? -10.898 0.509 0.862 1.00 88.06 92 SER A C 1
ATOM 723 O O . SER A 1 92 ? -11.502 1.324 0.154 1.00 88.06 92 SER A O 1
ATOM 725 N N . ARG A 1 93 ? -11.126 0.415 2.178 1.00 90.12 93 ARG A N 1
ATOM 726 C CA . ARG A 1 93 ? -12.080 1.280 2.889 1.00 90.12 93 ARG A CA 1
ATOM 727 C C . ARG A 1 93 ? -11.683 2.736 2.754 1.00 90.12 93 ARG A C 1
ATOM 729 O O . ARG A 1 93 ? -12.554 3.597 2.642 1.00 90.12 93 ARG A O 1
ATOM 736 N N . PHE A 1 94 ? -10.380 3.021 2.708 1.00 86.31 94 PHE A N 1
ATOM 737 C CA . PHE A 1 94 ? -9.877 4.359 2.461 1.00 86.31 94 PHE A CA 1
ATOM 738 C C . PHE A 1 94 ? -10.503 4.969 1.213 1.00 86.31 94 PHE A C 1
ATOM 740 O O . PHE A 1 94 ? -10.987 6.094 1.276 1.00 86.31 94 PHE A O 1
ATOM 747 N N . ARG A 1 95 ? -10.551 4.238 0.096 1.00 84.19 95 ARG A N 1
ATOM 748 C CA . ARG A 1 95 ? -11.115 4.749 -1.156 1.00 84.19 95 ARG A CA 1
ATOM 749 C C . ARG A 1 95 ? -12.615 5.021 -1.058 1.00 84.19 95 ARG A C 1
ATOM 751 O O . ARG A 1 95 ? -13.085 6.004 -1.624 1.00 84.19 95 ARG A O 1
ATOM 758 N N . GLU A 1 96 ? -13.344 4.182 -0.335 1.00 84.19 96 GLU A N 1
ATOM 759 C CA . GLU A 1 96 ? -14.800 4.282 -0.199 1.00 84.19 96 GLU A CA 1
ATOM 760 C C . GLU A 1 96 ? -15.245 5.344 0.819 1.00 84.19 96 GLU A C 1
ATOM 762 O O . GLU A 1 96 ? -16.252 6.015 0.609 1.00 84.19 96 GLU A O 1
ATOM 767 N N . GLN A 1 97 ? -14.502 5.506 1.918 1.00 82.12 97 GLN A N 1
ATOM 768 C CA . GLN A 1 97 ? -14.964 6.230 3.111 1.00 82.12 97 GLN A CA 1
ATOM 769 C C . GLN A 1 97 ? -14.087 7.436 3.472 1.00 82.12 97 GLN A C 1
ATOM 771 O O . GLN A 1 97 ? -14.576 8.408 4.044 1.00 82.12 97 GLN A O 1
ATOM 776 N N . CYS A 1 98 ? -12.796 7.398 3.130 1.00 79.00 98 CYS A N 1
ATOM 777 C CA . CYS A 1 98 ? -11.802 8.380 3.579 1.00 79.00 98 CYS A CA 1
ATOM 778 C C . CYS A 1 98 ? -11.115 9.163 2.437 1.00 79.00 98 CYS A C 1
ATOM 780 O O . CYS A 1 98 ? -10.368 10.111 2.711 1.00 79.00 98 CYS A O 1
ATOM 782 N N . GLY A 1 99 ? -11.345 8.777 1.176 1.00 68.88 99 GLY A N 1
ATOM 783 C CA . GLY A 1 99 ? -10.609 9.212 -0.018 1.00 68.88 99 GLY A CA 1
ATOM 784 C C . GLY A 1 99 ? -10.938 10.623 -0.507 1.00 68.88 99 GLY A C 1
ATOM 785 O O . GLY A 1 99 ? -10.309 11.119 -1.437 1.00 68.88 99 GLY A O 1
ATOM 786 N N . SER A 1 100 ? -11.883 11.301 0.140 1.00 58.66 100 SER A N 1
ATOM 787 C CA . SER A 1 100 ? -12.300 12.676 -0.152 1.00 58.66 100 SER A CA 1
ATOM 788 C C . SER A 1 100 ? -11.338 13.758 0.372 1.00 58.66 100 SER A C 1
ATOM 790 O O . SER A 1 100 ? -11.584 14.936 0.139 1.00 58.66 100 SER A O 1
ATOM 792 N N . ALA A 1 101 ? -10.233 13.386 1.031 1.00 49.81 101 ALA A N 1
ATOM 793 C CA . ALA A 1 101 ? -9.246 14.321 1.593 1.00 49.81 101 ALA A CA 1
ATOM 794 C C . ALA A 1 101 ? -7.933 14.454 0.783 1.00 49.81 101 ALA A C 1
ATOM 796 O O . ALA A 1 101 ? -6.970 15.025 1.284 1.00 49.81 101 ALA A O 1
ATOM 797 N N . ALA A 1 102 ? -7.859 13.910 -0.437 1.00 44.88 102 ALA A N 1
ATOM 798 C CA . ALA A 1 102 ? -6.654 13.947 -1.281 1.00 44.88 102 ALA A CA 1
ATOM 799 C C . ALA A 1 102 ? -6.757 14.964 -2.440 1.00 44.88 102 ALA A C 1
ATOM 801 O O . ALA A 1 102 ? -6.387 14.643 -3.572 1.00 44.88 102 ALA A O 1
ATOM 802 N N . GLY A 1 103 ? -7.308 16.150 -2.159 1.00 38.94 103 GLY A N 1
ATOM 803 C CA . GLY A 1 103 ? -7.373 17.297 -3.073 1.00 38.94 103 GLY A CA 1
ATOM 804 C C . GLY A 1 103 ? -6.512 18.446 -2.579 1.00 38.94 103 GLY A C 1
ATOM 805 O O . GLY A 1 103 ? -6.679 18.806 -1.393 1.00 38.94 103 GLY A O 1
#

Solvent-accessible surface area (backbone atoms only — not comparable to full-atom values): 6141 Å² total; per-residue (Å²): 135,58,73,68,61,53,52,55,54,50,52,56,50,52,51,52,52,54,51,38,53,75,71,41,50,59,60,55,53,28,42,40,54,36,37,90,49,86,90,51,83,58,49,78,78,82,71,38,49,64,67,50,55,54,50,60,71,70,46,96,60,92,81,63,58,67,67,57,53,52,51,50,39,43,75,67,73,18,71,23,45,63,35,40,40,62,68,74,33,83,85,33,59,26,53,79,77,52,53,87,74,82,121

pLDDT: mean 83.4, std 13.39, range [38.94, 94.88]

Secondary structure (DSSP, 8-state):
--HHHHHHHHHHHHHHHHHHHHTTHHHHHHHHHS-SSTTSPPPPP-SSSHHHHHHHHHS---SS-HHHHHHHHHHTT--SHHHHHHHH-TT-HIIIIIGGG--